Protein AF-A0A3A0E1C5-F1 (afdb_monomer_lite)

pLDDT: mean 84.01, std 11.83, range [51.91, 97.81]

Radius of gyration: 28.7 Å; chains: 1; bounding box: 62×47×83 Å

Secondary structure (DSSP, 8-state):
---S--S----PPP------SS---HHHHHS-PPPSS-S-SSSSSS-SHHHHHHHHTT-SSSTT-HHHHHHHHHHHTTS-----PPPTHHHHHHHHHHHHHHHHHHT--

Structure (mmCIF, N/CA/C/O backbone):
data_AF-A0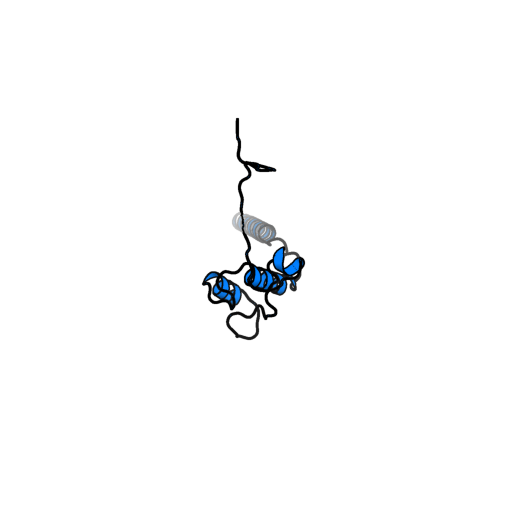A3A0E1C5-F1
#
_entry.id   AF-A0A3A0E1C5-F1
#
loop_
_atom_site.group_PDB
_atom_site.id
_atom_site.type_symbol
_atom_site.label_atom_id
_atom_site.label_alt_id
_atom_site.label_comp_id
_atom_site.label_asym_id
_atom_site.label_entity_id
_atom_site.label_seq_id
_atom_site.pdbx_PDB_ins_code
_atom_site.Cartn_x
_atom_site.Cartn_y
_atom_site.Cartn_z
_atom_site.occupancy
_atom_site.B_iso_or_equiv
_atom_site.auth_seq_id
_atom_site.auth_comp_id
_atom_site.auth_asym_id
_atom_site.auth_atom_id
_atom_site.pdbx_PDB_model_num
ATOM 1 N N . MET A 1 1 ? 39.296 30.835 -12.660 1.00 51.91 1 MET A N 1
ATOM 2 C CA . MET A 1 1 ? 38.440 31.318 -13.764 1.00 51.91 1 MET A CA 1
ATOM 3 C C . MET A 1 1 ? 38.209 30.128 -14.685 1.00 51.91 1 MET A C 1
ATOM 5 O O . MET A 1 1 ? 39.183 29.597 -15.200 1.00 51.91 1 MET A O 1
ATOM 9 N N . PHE A 1 2 ? 36.983 29.606 -14.743 1.00 55.09 2 PHE A N 1
ATOM 10 C CA . PHE A 1 2 ? 36.647 28.334 -15.401 1.00 55.09 2 PHE A CA 1
ATOM 11 C C . PHE A 1 2 ? 36.486 28.545 -16.917 1.00 55.09 2 PHE A C 1
ATOM 13 O O . PHE A 1 2 ? 35.715 29.405 -17.326 1.00 55.09 2 PHE A O 1
ATOM 20 N N . GLY A 1 3 ? 37.240 27.808 -17.740 1.00 59.38 3 GLY A N 1
ATOM 21 C CA . GLY A 1 3 ? 37.384 28.046 -19.186 1.00 59.38 3 GLY A CA 1
ATOM 22 C C . GLY A 1 3 ? 36.876 26.915 -20.085 1.00 59.38 3 GLY A C 1
ATOM 23 O O . GLY A 1 3 ? 37.560 26.575 -21.041 1.00 59.38 3 GLY A O 1
ATOM 24 N N . LEU A 1 4 ? 35.725 26.303 -19.776 1.00 65.06 4 LEU A N 1
ATOM 25 C CA . LEU A 1 4 ? 35.224 25.116 -20.496 1.00 65.06 4 LEU A CA 1
ATOM 26 C C . LEU A 1 4 ? 33.790 25.238 -21.054 1.00 65.06 4 LEU A C 1
ATOM 28 O O . LEU A 1 4 ? 33.123 24.223 -21.202 1.00 65.06 4 LEU A O 1
ATOM 32 N N . ASN A 1 5 ? 33.302 26.442 -21.384 1.00 70.12 5 ASN A N 1
ATOM 33 C CA . ASN A 1 5 ? 31.991 26.645 -22.041 1.00 70.12 5 ASN A CA 1
ATOM 34 C C . ASN A 1 5 ? 30.817 25.869 -21.405 1.00 70.12 5 ASN A C 1
ATOM 36 O O . ASN A 1 5 ? 29.952 25.351 -22.106 1.00 70.12 5 ASN A O 1
ATOM 40 N N . VAL A 1 6 ? 30.777 25.777 -20.077 1.00 70.06 6 VAL A N 1
ATOM 41 C CA . VAL A 1 6 ? 29.646 25.164 -19.376 1.00 70.06 6 VAL A CA 1
ATOM 42 C C . VAL A 1 6 ? 28.642 26.264 -19.045 1.00 70.06 6 VAL A C 1
ATOM 44 O O . VAL A 1 6 ? 29.006 27.254 -18.411 1.00 70.06 6 VAL A O 1
ATOM 47 N N . THR A 1 7 ? 27.407 26.116 -19.525 1.00 71.00 7 THR A N 1
ATOM 48 C CA . THR A 1 7 ? 26.375 27.167 -19.484 1.00 71.00 7 THR A CA 1
ATOM 49 C C . THR A 1 7 ? 25.670 27.278 -18.128 1.00 71.00 7 THR A C 1
ATOM 51 O O . THR A 1 7 ? 25.110 28.330 -17.842 1.00 71.00 7 THR A O 1
ATOM 54 N N . ASP A 1 8 ? 25.742 26.254 -17.271 1.00 74.75 8 ASP A N 1
ATOM 55 C CA . ASP A 1 8 ? 25.209 26.294 -15.904 1.00 74.75 8 ASP A CA 1
ATOM 56 C C . ASP A 1 8 ? 25.869 25.215 -15.021 1.00 74.75 8 ASP A C 1
ATOM 58 O O . ASP A 1 8 ? 26.135 24.107 -15.488 1.00 74.75 8 ASP A O 1
ATOM 62 N N . TRP A 1 9 ? 26.146 25.540 -13.757 1.00 74.12 9 TRP A N 1
ATOM 63 C CA . TRP A 1 9 ? 26.613 24.604 -12.730 1.00 74.12 9 TRP A CA 1
ATOM 64 C C . TRP A 1 9 ? 25.699 24.731 -11.515 1.00 74.12 9 TRP A C 1
ATOM 66 O O . TRP A 1 9 ? 25.693 25.770 -10.855 1.00 74.12 9 TRP A O 1
ATOM 76 N N . SER A 1 10 ? 25.000 23.649 -11.167 1.00 80.19 10 SER A N 1
ATOM 77 C CA . SER A 1 10 ? 24.277 23.561 -9.897 1.00 80.19 10 SER A CA 1
ATOM 78 C C . SER A 1 10 ? 25.075 22.741 -8.883 1.00 80.19 10 SER A C 1
ATOM 80 O O . SER A 1 10 ? 25.652 21.705 -9.213 1.00 80.19 10 SER A O 1
ATOM 82 N N . ASN A 1 11 ? 25.094 23.199 -7.635 1.00 82.00 11 ASN A N 1
ATOM 83 C CA . ASN A 1 11 ? 25.615 22.479 -6.474 1.00 82.00 11 ASN A CA 1
ATOM 84 C C . ASN A 1 11 ? 24.482 21.801 -5.680 1.00 82.00 11 ASN A C 1
ATOM 86 O O . ASN A 1 11 ? 24.508 21.778 -4.450 1.00 82.00 11 ASN A O 1
ATOM 90 N N . ALA A 1 12 ? 23.474 21.284 -6.384 1.00 83.38 12 ALA A N 1
ATOM 91 C CA . ALA A 1 12 ? 22.341 20.591 -5.786 1.00 83.38 12 ALA A CA 1
ATOM 92 C C . ALA A 1 12 ? 22.653 19.112 -5.508 1.00 83.38 12 ALA A C 1
ATOM 94 O O . ALA A 1 12 ? 23.455 18.486 -6.203 1.00 83.38 12 ALA A O 1
ATOM 95 N N . PHE A 1 13 ? 21.978 18.545 -4.507 1.00 83.88 13 PHE A N 1
ATOM 96 C CA . PHE A 1 13 ? 21.939 17.100 -4.309 1.00 83.88 13 PHE A CA 1
ATOM 97 C C . PHE A 1 13 ? 20.858 16.510 -5.213 1.00 83.88 13 PHE A C 1
ATOM 99 O O . PHE A 1 13 ? 19.712 16.957 -5.186 1.00 83.88 13 PHE A O 1
ATOM 106 N N . ILE A 1 14 ? 21.244 15.535 -6.031 1.00 83.94 14 ILE A N 1
ATOM 107 C CA . ILE A 1 14 ? 20.314 14.752 -6.841 1.00 83.94 14 ILE A CA 1
ATOM 108 C C . ILE A 1 14 ? 19.873 13.568 -5.991 1.00 83.94 14 ILE A C 1
ATOM 110 O O . ILE A 1 14 ? 20.720 12.816 -5.513 1.00 83.94 14 ILE A O 1
ATOM 114 N N . ASP A 1 15 ? 18.563 13.434 -5.812 1.00 83.69 15 ASP A N 1
ATOM 115 C CA . ASP A 1 15 ? 17.967 12.281 -5.140 1.00 83.69 15 ASP A CA 1
ATOM 116 C C . ASP A 1 15 ? 17.848 11.100 -6.118 1.00 83.69 15 ASP A C 1
ATOM 118 O O . ASP A 1 15 ? 18.454 10.050 -5.919 1.00 83.69 15 ASP A O 1
ATOM 122 N N . GLU A 1 16 ? 17.171 11.313 -7.257 1.00 84.25 16 GLU A N 1
ATOM 123 C CA . GLU A 1 16 ? 16.852 10.254 -8.218 1.00 84.25 16 GLU A CA 1
ATOM 124 C C . GLU A 1 16 ? 17.194 10.632 -9.672 1.00 84.25 16 GLU A C 1
ATOM 126 O O . GLU A 1 16 ? 16.939 11.748 -10.129 1.00 84.25 16 GLU A O 1
ATOM 131 N N . VAL A 1 17 ? 17.739 9.665 -10.423 1.00 83.31 17 VAL A N 1
ATOM 132 C CA . VAL A 1 17 ? 17.929 9.739 -11.880 1.00 83.31 17 VAL A CA 1
ATOM 133 C C . VAL A 1 17 ? 17.198 8.566 -12.527 1.00 83.31 17 VAL A C 1
ATOM 135 O O . VAL A 1 17 ? 17.601 7.416 -12.357 1.00 83.31 17 VAL A O 1
ATOM 138 N N . ARG A 1 18 ? 16.149 8.853 -13.305 1.00 76.81 18 ARG A N 1
ATOM 139 C CA . ARG A 1 18 ? 15.406 7.848 -14.082 1.00 76.81 18 ARG A CA 1
ATOM 140 C C . ARG A 1 18 ? 15.814 7.890 -15.550 1.00 76.81 18 ARG A C 1
ATOM 142 O O . ARG A 1 18 ? 15.739 8.940 -16.184 1.00 76.81 18 ARG A O 1
ATOM 149 N N . ILE A 1 19 ? 16.227 6.744 -16.091 1.00 86.38 19 ILE A N 1
ATOM 150 C CA . ILE A 1 19 ? 16.574 6.567 -17.508 1.00 86.38 19 ILE A CA 1
ATOM 151 C C . ILE A 1 19 ? 15.742 5.400 -18.047 1.00 86.38 19 ILE A C 1
ATOM 153 O O . ILE A 1 19 ? 15.742 4.331 -17.444 1.00 86.38 19 ILE A O 1
ATOM 157 N N . SER A 1 20 ? 15.040 5.613 -19.165 1.00 83.38 20 SER A N 1
ATOM 158 C CA . SER A 1 20 ? 14.204 4.604 -19.830 1.00 83.38 20 SER A CA 1
ATOM 159 C C . SER A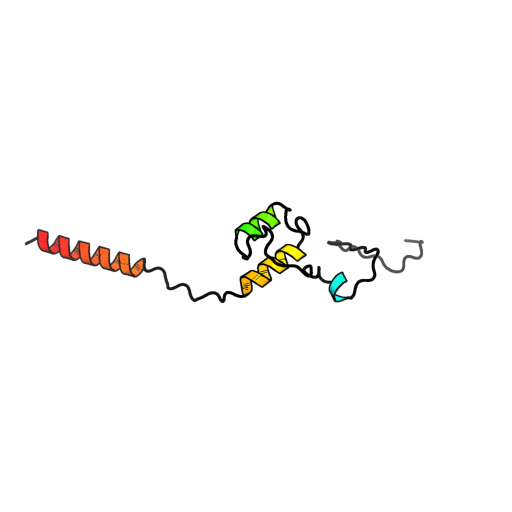 1 20 ? 14.676 4.381 -21.265 1.00 83.38 20 SER A C 1
ATOM 161 O O . SER A 1 20 ? 15.062 5.329 -21.951 1.00 83.38 20 SER A O 1
ATOM 163 N N . ASP A 1 21 ? 14.620 3.135 -21.723 1.00 90.56 21 ASP A N 1
ATOM 164 C CA . ASP A 1 21 ? 14.822 2.731 -23.118 1.00 90.56 21 ASP A CA 1
ATOM 165 C C . ASP A 1 21 ? 13.510 2.700 -23.926 1.0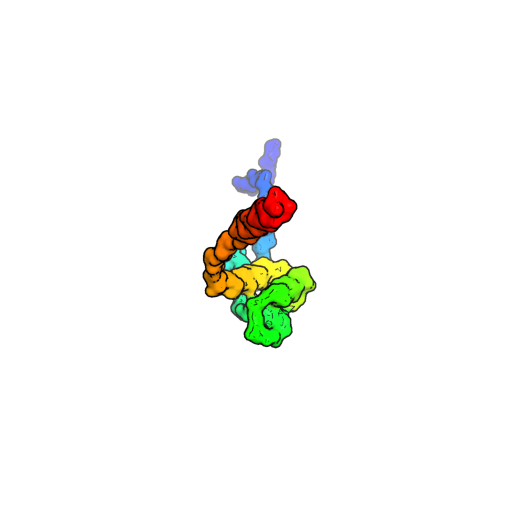0 90.56 21 ASP A C 1
ATOM 167 O O . ASP A 1 21 ? 13.515 2.445 -25.131 1.00 90.56 21 ASP A O 1
ATOM 171 N N . THR A 1 22 ? 12.386 3.015 -23.281 1.00 85.88 22 THR A N 1
ATOM 172 C CA . THR A 1 22 ? 11.055 3.102 -23.888 1.00 85.88 22 THR A CA 1
ATOM 173 C C . THR A 1 22 ? 10.471 4.508 -23.755 1.00 85.88 22 THR A C 1
ATOM 175 O O . THR A 1 22 ? 10.797 5.259 -22.830 1.00 85.88 22 THR A O 1
ATOM 178 N N . VAL A 1 23 ? 9.601 4.886 -24.699 1.00 88.31 23 VAL A N 1
ATOM 179 C CA . VAL A 1 23 ? 8.885 6.170 -24.660 1.00 88.31 23 VAL A CA 1
ATOM 180 C C . VAL A 1 23 ? 7.837 6.122 -23.546 1.00 88.31 23 VAL A C 1
ATOM 182 O O . VAL A 1 23 ? 6.885 5.351 -23.635 1.00 88.31 23 VAL A O 1
ATOM 185 N N . LEU A 1 24 ? 8.009 6.964 -22.527 1.00 84.81 24 LEU A N 1
ATOM 186 C CA . LEU A 1 24 ? 7.083 7.119 -21.403 1.00 84.81 24 LEU A CA 1
ATOM 187 C C . LEU A 1 24 ? 6.268 8.409 -21.557 1.00 84.81 24 LEU A C 1
ATOM 189 O O . LEU A 1 24 ? 6.783 9.429 -22.023 1.00 84.81 24 LEU A O 1
ATOM 193 N N . THR A 1 25 ? 4.998 8.384 -21.154 1.00 84.81 25 THR A N 1
ATOM 194 C CA . THR A 1 25 ? 4.207 9.611 -20.977 1.00 84.81 25 THR A CA 1
ATOM 195 C C . THR A 1 25 ? 4.734 10.415 -19.778 1.00 84.81 25 THR A C 1
ATOM 197 O O . THR A 1 25 ? 5.430 9.857 -18.923 1.00 84.81 25 THR A O 1
ATOM 200 N N . PRO A 1 26 ? 4.411 11.720 -19.665 1.00 83.75 26 PRO A N 1
ATOM 201 C CA . PRO A 1 26 ? 4.818 12.520 -18.510 1.00 83.75 26 PRO A CA 1
ATOM 202 C C . PRO A 1 26 ? 4.427 11.884 -17.172 1.00 83.75 26 PRO A C 1
ATOM 204 O O . PRO A 1 26 ? 5.247 11.845 -16.261 1.00 83.75 26 PRO A O 1
ATOM 207 N N . ASP A 1 27 ? 3.222 11.319 -17.081 1.00 78.06 27 ASP A N 1
ATOM 208 C CA . ASP A 1 27 ? 2.727 10.680 -15.859 1.00 78.06 27 ASP A CA 1
ATOM 209 C C . ASP A 1 27 ? 3.513 9.411 -15.504 1.00 78.06 27 ASP A C 1
ATOM 211 O O . ASP A 1 27 ? 3.771 9.171 -14.331 1.00 78.06 27 ASP A O 1
ATOM 215 N N . GLN A 1 28 ? 3.955 8.643 -16.506 1.00 74.44 28 GLN A N 1
ATOM 216 C CA . GLN A 1 28 ? 4.770 7.436 -16.319 1.00 74.44 28 GLN A CA 1
ATOM 217 C C . GLN A 1 28 ? 6.223 7.739 -15.933 1.00 74.44 28 GLN A C 1
ATOM 219 O O . GLN A 1 28 ? 6.876 6.931 -15.276 1.00 74.44 28 GLN A O 1
ATOM 224 N N . PHE A 1 29 ? 6.759 8.880 -16.373 1.00 79.00 29 PHE A N 1
ATOM 225 C CA . PHE A 1 29 ? 8.115 9.302 -16.024 1.00 79.00 29 PHE A CA 1
ATOM 226 C C . PHE A 1 29 ? 8.156 9.956 -14.635 1.00 79.00 29 PHE A C 1
ATOM 228 O O . PHE A 1 29 ? 9.054 9.674 -13.838 1.00 79.00 29 PHE A O 1
ATOM 235 N N . LEU A 1 30 ? 7.169 10.811 -14.345 1.00 75.00 30 LEU A N 1
ATOM 236 C CA . LEU A 1 30 ? 7.098 11.605 -13.120 1.00 75.00 30 LEU A CA 1
ATOM 237 C C . LEU A 1 30 ? 6.608 10.788 -11.918 1.00 75.00 30 LEU A C 1
ATOM 239 O O . LEU A 1 30 ? 7.100 10.977 -10.808 1.00 75.00 30 LEU A O 1
ATOM 243 N N . PHE A 1 31 ? 5.692 9.845 -12.140 1.00 67.50 31 PHE A N 1
ATOM 244 C CA . PHE A 1 31 ? 5.172 8.949 -11.115 1.00 67.50 31 PHE A CA 1
ATOM 245 C C . PHE A 1 31 ? 5.387 7.508 -11.559 1.00 67.50 31 PHE A C 1
AT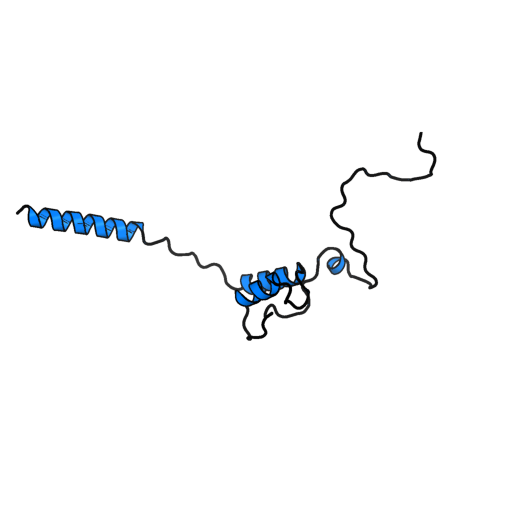OM 247 O O . PHE A 1 31 ? 5.170 7.166 -12.720 1.00 67.50 31 PHE A O 1
ATOM 254 N N . VAL A 1 32 ? 5.811 6.637 -10.638 1.00 64.38 32 VAL A N 1
ATOM 255 C CA . VAL A 1 32 ? 5.750 5.205 -10.935 1.00 64.38 32 VAL A CA 1
ATOM 256 C C . VAL A 1 32 ? 4.264 4.877 -11.062 1.00 64.38 32 VAL A C 1
ATOM 258 O O . VAL A 1 32 ? 3.504 4.974 -10.101 1.00 64.38 32 VAL A O 1
ATOM 261 N N . THR A 1 33 ? 3.805 4.636 -12.287 1.00 58.50 33 THR A N 1
ATOM 262 C CA . THR A 1 33 ? 2.427 4.202 -12.498 1.00 58.50 33 THR A CA 1
ATOM 263 C C . THR A 1 33 ? 2.327 2.835 -11.839 1.00 58.50 33 THR A C 1
ATOM 265 O O . THR A 1 33 ? 3.108 1.945 -12.183 1.00 58.50 33 THR A O 1
ATOM 268 N N . ALA A 1 34 ? 1.431 2.692 -10.858 1.00 56.25 34 ALA A N 1
ATOM 269 C CA . ALA A 1 34 ? 1.114 1.388 -10.294 1.00 56.25 34 ALA A CA 1
ATOM 270 C C . ALA A 1 34 ? 0.840 0.439 -11.477 1.00 56.25 34 ALA A C 1
ATOM 272 O O . ALA A 1 34 ? 0.137 0.847 -12.412 1.00 56.25 34 ALA A O 1
ATOM 273 N N . PRO A 1 35 ? 1.461 -0.750 -11.529 1.00 55.59 35 PRO A N 1
ATOM 274 C CA . PRO A 1 35 ? 1.310 -1.621 -12.686 1.00 55.59 35 PRO A CA 1
ATOM 275 C C . PRO A 1 35 ? -0.177 -1.885 -12.919 1.00 55.59 35 PRO A C 1
ATOM 277 O O . PRO A 1 35 ? -0.949 -1.948 -11.972 1.00 55.59 35 PRO A O 1
ATOM 280 N N . GLY A 1 36 ? -0.611 -2.036 -14.170 1.00 57.12 36 GLY A N 1
ATOM 281 C CA . GLY A 1 36 ? -1.943 -2.579 -14.432 1.00 57.12 36 GLY A CA 1
ATOM 282 C C . GLY A 1 36 ? -1.983 -4.017 -13.913 1.00 57.12 36 GLY A C 1
ATOM 283 O O . GLY A 1 36 ? -1.563 -4.927 -14.620 1.00 57.12 36 GLY A O 1
ATOM 284 N N . GLY A 1 37 ? -2.403 -4.198 -12.669 1.00 70.12 37 GLY A N 1
ATOM 285 C CA . GLY A 1 37 ? -2.352 -5.446 -11.924 1.00 70.12 37 GLY A CA 1
ATOM 286 C C . GLY A 1 37 ? -3.290 -5.383 -10.726 1.00 70.12 37 GLY A C 1
ATOM 287 O O . GLY A 1 37 ? -3.808 -4.321 -10.386 1.00 70.12 37 GLY A O 1
ATOM 288 N N . ASP A 1 38 ? -3.547 -6.546 -10.155 1.00 83.25 38 ASP A N 1
ATOM 289 C CA . ASP A 1 38 ? -4.283 -6.734 -8.910 1.00 83.25 38 ASP A CA 1
ATOM 290 C C . ASP A 1 38 ? -3.340 -6.495 -7.707 1.00 83.25 38 ASP A C 1
ATOM 292 O O . ASP A 1 38 ? -2.125 -6.654 -7.852 1.00 83.25 38 ASP A O 1
ATOM 296 N N . ALA A 1 39 ? -3.872 -6.075 -6.555 1.00 92.19 39 ALA A N 1
ATOM 297 C CA . ALA A 1 39 ? -3.136 -6.006 -5.287 1.00 92.19 39 ALA A CA 1
ATOM 298 C C . ALA A 1 39 ? -3.045 -7.369 -4.575 1.00 92.19 39 ALA A C 1
ATOM 300 O O . ALA A 1 39 ? -2.328 -7.457 -3.582 1.00 92.19 39 ALA A O 1
ATOM 301 N N . ASP A 1 40 ? -3.746 -8.385 -5.085 1.00 94.06 40 ASP A N 1
ATOM 302 C CA . ASP A 1 40 ? -3.642 -9.799 -4.713 1.00 94.06 40 ASP A CA 1
ATOM 303 C C . ASP A 1 40 ? -2.282 -10.350 -5.182 1.00 94.06 40 ASP A C 1
ATOM 305 O O . ASP A 1 40 ? -2.070 -10.717 -6.345 1.00 94.06 40 ASP A O 1
ATOM 309 N N . PHE A 1 41 ? -1.298 -10.311 -4.289 1.00 95.12 41 PHE A N 1
ATOM 310 C CA . PHE A 1 41 ? 0.076 -10.718 -4.549 1.00 95.12 41 PHE A CA 1
ATOM 311 C C . PHE A 1 41 ? 0.334 -12.185 -4.197 1.00 95.12 41 PHE A C 1
ATOM 313 O O . PHE A 1 41 ? 1.292 -12.760 -4.728 1.00 95.12 41 PHE A O 1
ATOM 320 N N . ASP A 1 42 ? -0.468 -12.811 -3.335 1.00 95.38 42 ASP A N 1
ATOM 321 C CA . ASP A 1 42 ? -0.370 -14.251 -3.062 1.00 95.38 42 ASP A CA 1
ATOM 322 C C . ASP A 1 42 ? -1.298 -15.133 -3.918 1.00 95.38 42 ASP A C 1
ATOM 324 O O . ASP A 1 42 ? -1.060 -16.343 -4.015 1.00 95.38 42 ASP A O 1
ATOM 328 N N . ASN A 1 43 ? -2.194 -14.523 -4.691 1.00 94.19 43 ASN A N 1
ATOM 329 C CA . ASN A 1 43 ? -3.181 -15.136 -5.581 1.00 94.19 43 ASN A CA 1
ATOM 330 C C . ASN A 1 43 ? -4.258 -15.942 -4.840 1.00 94.19 43 ASN A C 1
ATOM 332 O O . ASN A 1 43 ? -4.668 -17.008 -5.331 1.00 94.19 43 ASN A O 1
ATOM 336 N N . ASP A 1 44 ? -4.698 -15.486 -3.669 1.00 95.31 44 ASP A N 1
ATOM 337 C CA . ASP A 1 44 ? -5.760 -16.126 -2.891 1.00 95.31 44 ASP A CA 1
ATOM 338 C C . ASP A 1 44 ? -7.164 -15.521 -3.090 1.00 95.31 44 ASP A C 1
ATOM 340 O O . ASP A 1 44 ? -8.145 -16.059 -2.563 1.00 95.31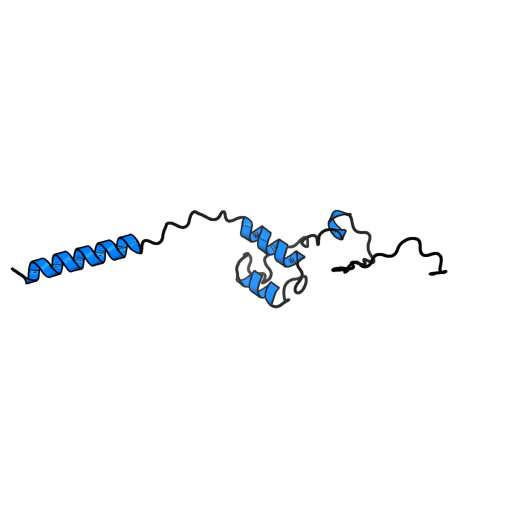 44 ASP A O 1
ATOM 344 N N . GLN A 1 45 ? -7.286 -14.558 -4.012 1.00 93.12 45 GLN A N 1
ATOM 345 C CA . GLN A 1 45 ? -8.514 -13.870 -4.426 1.00 93.12 45 GLN A CA 1
ATOM 346 C C . GLN A 1 45 ? -9.045 -12.834 -3.435 1.00 93.12 45 GLN A C 1
ATOM 348 O O . GLN A 1 45 ? -10.191 -12.385 -3.592 1.00 93.12 45 GLN A O 1
ATOM 353 N N . ASP A 1 46 ? -8.258 -12.429 -2.446 1.00 92.56 46 ASP A N 1
ATOM 354 C CA . ASP A 1 46 ? -8.527 -11.222 -1.686 1.00 92.56 46 ASP A CA 1
ATOM 355 C C . ASP A 1 46 ? -7.328 -10.264 -1.665 1.00 92.56 46 ASP A C 1
ATOM 357 O O . ASP A 1 46 ? -6.359 -10.432 -2.397 1.00 92.56 46 ASP A O 1
ATOM 361 N N . VAL A 1 47 ? -7.512 -9.127 -0.994 1.00 93.38 47 VAL A N 1
ATOM 362 C CA . VAL A 1 47 ? -6.447 -8.143 -0.811 1.00 93.38 47 VAL A CA 1
ATOM 363 C C . VAL A 1 47 ? -6.399 -7.815 0.665 1.00 93.38 47 VAL A C 1
ATOM 365 O O . VAL A 1 47 ? -7.298 -7.141 1.190 1.00 93.38 47 VAL A O 1
ATOM 368 N N . ASP A 1 48 ? -5.363 -8.283 1.343 1.00 93.88 48 ASP A N 1
ATOM 369 C CA . ASP A 1 48 ? -5.261 -8.203 2.786 1.00 93.88 48 ASP A CA 1
ATOM 370 C C . ASP A 1 48 ? -3.823 -7.935 3.285 1.00 93.88 48 ASP A C 1
ATOM 372 O O . ASP A 1 48 ? -2.980 -7.314 2.626 1.00 93.88 48 ASP A O 1
ATOM 376 N N . GLY A 1 49 ? -3.558 -8.273 4.551 1.00 95.75 49 GLY A N 1
ATOM 377 C CA . GLY A 1 49 ? -2.239 -8.088 5.153 1.00 95.75 49 GLY A CA 1
ATOM 378 C C . GLY A 1 49 ? -1.186 -9.090 4.665 1.00 95.75 49 GLY A C 1
ATOM 379 O O . GLY A 1 49 ? 0.009 -8.814 4.791 1.00 95.75 49 GLY A O 1
ATOM 380 N N . ASN A 1 50 ? -1.589 -10.243 4.141 1.00 97.38 50 ASN A N 1
ATOM 381 C CA . ASN A 1 50 ? -0.703 -11.250 3.584 1.00 97.38 50 ASN A CA 1
ATOM 382 C C . ASN A 1 50 ? -0.074 -10.758 2.276 1.00 97.38 50 ASN A C 1
ATOM 384 O O . ASN A 1 50 ? 1.149 -10.860 2.132 1.00 97.38 50 ASN A O 1
ATOM 388 N N . ASP A 1 51 ? -0.836 -10.078 1.418 1.00 96.62 51 ASP A N 1
ATOM 389 C CA . ASP A 1 51 ? -0.309 -9.413 0.219 1.00 96.62 51 ASP A CA 1
ATOM 390 C C . ASP A 1 51 ? 0.751 -8.377 0.563 1.00 96.62 51 ASP A C 1
ATOM 392 O O . ASP A 1 51 ? 1.847 -8.357 -0.005 1.00 96.62 51 ASP A O 1
ATOM 396 N N . PHE A 1 52 ? 0.487 -7.555 1.580 1.00 96.31 52 PHE A N 1
ATOM 397 C CA . PHE A 1 52 ? 1.470 -6.592 2.062 1.00 96.31 52 PHE A CA 1
ATOM 398 C C . PHE A 1 52 ? 2.779 -7.274 2.474 1.00 96.31 52 PHE A C 1
ATOM 400 O O . PHE A 1 52 ? 3.870 -6.790 2.166 1.00 96.31 52 PHE A O 1
ATOM 407 N N . LEU A 1 53 ? 2.696 -8.428 3.141 1.00 97.50 53 LEU A N 1
ATOM 408 C CA . LEU A 1 53 ? 3.875 -9.200 3.520 1.00 97.50 53 LEU A CA 1
ATOM 409 C C . LEU A 1 53 ? 4.591 -9.809 2.306 1.00 97.50 53 LEU A C 1
ATOM 411 O O . LEU A 1 53 ? 5.821 -9.905 2.317 1.00 97.50 53 LEU A O 1
ATOM 415 N N . VAL A 1 54 ? 3.864 -10.219 1.266 1.00 97.44 54 VAL A N 1
ATOM 416 C CA . VAL A 1 54 ? 4.444 -10.667 -0.010 1.00 97.44 54 VAL A CA 1
ATOM 417 C C . VAL A 1 54 ? 5.231 -9.529 -0.662 1.00 97.44 54 VAL A C 1
ATOM 419 O O . VAL A 1 54 ? 6.399 -9.727 -1.019 1.00 97.44 54 VAL A O 1
ATOM 422 N N . TRP A 1 55 ? 4.670 -8.319 -0.719 1.00 95.75 55 TRP A N 1
ATOM 423 C CA . TRP A 1 55 ? 5.387 -7.126 -1.178 1.00 95.75 55 TRP A CA 1
ATOM 424 C C . TRP A 1 55 ? 6.623 -6.830 -0.322 1.00 95.75 55 TRP A C 1
ATOM 426 O O . TRP A 1 55 ? 7.714 -6.680 -0.871 1.00 95.75 55 TRP A O 1
ATOM 436 N N . GLN A 1 56 ? 6.508 -6.835 1.010 1.00 97.38 56 GLN A N 1
ATOM 437 C CA . GLN A 1 56 ? 7.640 -6.579 1.913 1.00 97.38 56 GLN A CA 1
ATOM 438 C C . GLN A 1 56 ? 8.797 -7.570 1.733 1.00 97.38 56 GLN A C 1
ATOM 440 O O . GLN A 1 56 ? 9.954 -7.230 1.984 1.00 97.38 56 GLN A O 1
ATOM 445 N N . ARG A 1 57 ? 8.503 -8.801 1.303 1.00 97.81 57 ARG A N 1
ATOM 446 C CA . ARG A 1 57 ? 9.510 -9.828 0.995 1.00 97.81 57 ARG A CA 1
ATOM 447 C C . ARG A 1 57 ? 10.072 -9.722 -0.425 1.00 97.81 57 ARG A C 1
ATOM 449 O O . ARG A 1 57 ? 10.897 -10.550 -0.805 1.00 97.81 57 ARG A O 1
ATOM 456 N N . GLY A 1 58 ? 9.638 -8.734 -1.206 1.00 95.50 58 GLY A N 1
ATOM 457 C CA . GLY A 1 58 ? 10.022 -8.560 -2.604 1.00 95.50 58 GLY A CA 1
ATOM 458 C C . GLY A 1 58 ? 9.459 -9.641 -3.523 1.00 95.50 58 GLY A C 1
ATOM 459 O O . GLY A 1 58 ? 10.053 -9.909 -4.566 1.00 95.50 58 GLY A O 1
ATOM 460 N N . GLN A 1 59 ? 8.361 -10.285 -3.121 1.00 95.88 59 GLN A N 1
ATOM 461 C CA . GLN A 1 59 ? 7.703 -11.360 -3.864 1.00 95.88 59 GLN A CA 1
ATOM 462 C C . GLN A 1 59 ? 6.490 -10.872 -4.669 1.00 95.88 59 GLN A C 1
ATOM 464 O O . GLN A 1 59 ? 5.876 -11.675 -5.365 1.00 95.88 59 GLN A O 1
ATOM 469 N N . SER A 1 60 ? 6.162 -9.579 -4.597 1.00 92.94 60 SER A N 1
ATOM 470 C CA . SER A 1 60 ? 5.189 -8.957 -5.495 1.00 92.94 60 SER A CA 1
ATOM 471 C C . SER A 1 60 ? 5.705 -8.954 -6.947 1.00 92.94 60 SER A C 1
ATOM 473 O O . SER A 1 60 ? 6.914 -9.118 -7.170 1.00 92.94 60 SER A O 1
ATOM 475 N N . PRO A 1 61 ? 4.827 -8.765 -7.953 1.00 90.19 61 PRO A N 1
ATOM 476 C CA . PRO A 1 61 ? 5.205 -8.805 -9.368 1.00 90.19 61 PRO A CA 1
ATOM 477 C C . PRO A 1 61 ? 6.399 -7.908 -9.727 1.00 90.19 61 PRO A C 1
ATOM 479 O O . PRO A 1 61 ? 7.248 -8.299 -10.530 1.00 90.19 61 PRO A O 1
ATOM 482 N N . ASN A 1 62 ? 6.502 -6.734 -9.098 1.00 87.06 62 ASN A N 1
ATOM 483 C CA . ASN A 1 62 ? 7.634 -5.823 -9.200 1.00 87.06 62 ASN A CA 1
ATOM 484 C C . 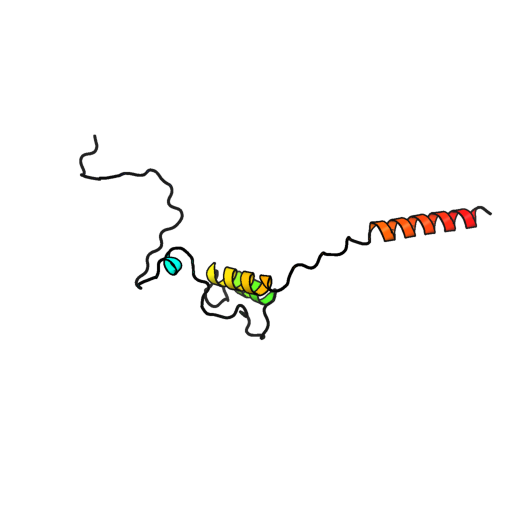ASN A 1 62 ? 8.312 -5.705 -7.831 1.00 87.06 62 ASN A C 1
ATOM 486 O O . ASN A 1 62 ? 7.970 -4.853 -7.007 1.00 87.06 62 ASN A O 1
ATOM 490 N N . SER A 1 63 ? 9.302 -6.573 -7.616 1.00 89.75 63 SER A N 1
ATOM 491 C CA . SER A 1 63 ? 10.017 -6.740 -6.346 1.00 89.75 63 SER A CA 1
ATOM 492 C C . SER A 1 63 ? 10.378 -5.411 -5.666 1.00 89.75 63 SER A C 1
ATOM 494 O O . SER A 1 63 ? 11.131 -4.606 -6.219 1.00 89.75 63 SER A O 1
ATOM 496 N N . LEU A 1 64 ? 9.839 -5.198 -4.457 1.00 89.69 64 LEU A N 1
ATOM 497 C CA . LEU A 1 64 ? 10.059 -4.016 -3.605 1.00 89.69 64 LEU A CA 1
ATOM 498 C C . LEU A 1 64 ? 9.786 -2.671 -4.299 1.00 89.69 64 LEU A C 1
ATOM 500 O O . LEU A 1 64 ? 10.352 -1.642 -3.925 1.00 89.69 64 LEU A O 1
ATOM 504 N N . SER A 1 65 ? 8.924 -2.654 -5.315 1.00 89.44 65 SER A N 1
ATOM 505 C CA . SER A 1 65 ? 8.602 -1.423 -6.026 1.00 89.44 65 SER A CA 1
ATOM 506 C C . SER A 1 65 ? 7.616 -0.558 -5.239 1.00 89.44 65 SER A C 1
ATOM 508 O O . SER A 1 65 ? 6.719 -1.052 -4.551 1.00 89.44 65 SER A O 1
ATOM 510 N N . ALA A 1 66 ? 7.752 0.760 -5.387 1.00 88.31 66 ALA A N 1
ATOM 511 C CA . ALA A 1 66 ? 6.765 1.710 -4.881 1.00 88.31 66 ALA A CA 1
ATOM 512 C C . ALA A 1 66 ? 5.430 1.630 -5.648 1.00 88.31 66 ALA A C 1
ATOM 514 O O . ALA A 1 66 ? 4.394 1.995 -5.103 1.00 88.31 66 ALA A O 1
ATOM 515 N N . GLY A 1 67 ? 5.446 1.137 -6.893 1.00 87.88 67 GLY A N 1
ATOM 516 C CA . GLY A 1 67 ? 4.240 0.947 -7.700 1.00 87.88 67 GLY A CA 1
ATOM 517 C C . GLY A 1 67 ? 3.322 -0.126 -7.121 1.00 87.88 67 GLY A C 1
ATOM 518 O O . GLY A 1 67 ? 2.133 0.126 -6.968 1.00 87.88 67 GLY A O 1
ATOM 519 N N . ASP A 1 68 ? 3.879 -1.278 -6.740 1.00 91.06 68 ASP A N 1
ATOM 520 C CA . ASP A 1 68 ? 3.120 -2.359 -6.099 1.00 91.06 68 ASP A CA 1
ATOM 521 C C . ASP A 1 68 ? 2.596 -1.933 -4.717 1.00 91.06 68 ASP A C 1
ATOM 523 O O . ASP A 1 68 ? 1.449 -2.215 -4.380 1.00 91.06 68 ASP A O 1
ATOM 527 N N . LEU A 1 69 ? 3.391 -1.183 -3.938 1.00 92.44 69 LEU A N 1
ATOM 528 C CA . LEU A 1 69 ? 2.928 -0.633 -2.659 1.00 92.44 69 LEU A CA 1
ATOM 529 C C . LEU A 1 69 ? 1.725 0.299 -2.845 1.00 92.44 69 LEU A C 1
ATOM 531 O O . LEU A 1 69 ? 0.723 0.156 -2.150 1.00 92.44 69 LEU A O 1
ATOM 535 N N . ALA A 1 70 ? 1.811 1.234 -3.795 1.00 90.69 70 ALA A N 1
ATOM 536 C CA . ALA A 1 70 ? 0.727 2.170 -4.080 1.00 90.69 70 ALA A CA 1
ATOM 537 C C . ALA A 1 70 ? -0.553 1.448 -4.538 1.00 90.69 70 ALA A C 1
ATOM 539 O O . ALA A 1 70 ? -1.666 1.894 -4.248 1.00 90.69 70 ALA A O 1
ATOM 540 N N . LEU A 1 71 ? -0.397 0.324 -5.239 1.00 90.25 71 LEU A N 1
ATOM 541 C CA . LEU A 1 71 ? -1.498 -0.521 -5.686 1.00 90.25 71 LEU A CA 1
ATOM 542 C C . LEU A 1 71 ? -2.218 -1.164 -4.489 1.00 90.25 71 LEU A C 1
ATOM 544 O O . LEU A 1 71 ? -3.439 -1.036 -4.375 1.00 90.25 71 LEU A O 1
ATOM 548 N N . TRP A 1 72 ? -1.461 -1.732 -3.545 1.00 92.44 72 TRP A N 1
ATOM 549 C CA . TRP A 1 72 ? -1.995 -2.265 -2.286 1.00 92.44 72 TRP A CA 1
ATOM 550 C C . TRP A 1 72 ? -2.666 -1.184 -1.422 1.00 92.44 72 TRP A C 1
ATOM 552 O O . TRP A 1 72 ? -3.793 -1.367 -0.959 1.00 92.44 72 TRP A O 1
ATOM 562 N N . GLU A 1 73 ? -2.035 -0.015 -1.256 1.00 90.94 73 GLU A N 1
ATOM 563 C CA . GLU A 1 73 ? -2.610 1.106 -0.495 1.00 90.94 73 GLU A CA 1
ATOM 564 C C . GLU A 1 73 ? -3.951 1.565 -1.085 1.00 90.94 73 GLU A C 1
ATOM 566 O O . GLU A 1 73 ? -4.904 1.838 -0.352 1.00 90.94 73 GLU A O 1
ATOM 571 N N . THR A 1 74 ? -4.042 1.611 -2.417 1.00 88.88 74 THR A N 1
ATOM 572 C CA . THR A 1 74 ? -5.269 1.991 -3.127 1.00 88.88 74 THR A CA 1
ATOM 573 C C . THR A 1 74 ? -6.381 0.964 -2.919 1.00 88.88 74 THR A C 1
ATOM 575 O O . THR A 1 74 ? -7.529 1.353 -2.693 1.00 88.88 74 THR A O 1
ATOM 578 N N . ALA A 1 75 ? -6.061 -0.331 -2.954 1.00 89.62 75 ALA A N 1
ATOM 579 C CA . ALA A 1 75 ? -7.029 -1.397 -2.708 1.00 89.62 75 ALA A CA 1
ATOM 580 C C . ALA A 1 75 ? -7.569 -1.359 -1.264 1.00 89.62 75 ALA A C 1
ATOM 582 O O . ALA A 1 75 ? -8.782 -1.427 -1.048 1.00 89.62 75 ALA A O 1
ATOM 583 N N . MET A 1 76 ? -6.696 -1.122 -0.281 1.00 88.06 76 MET A N 1
ATOM 584 C CA . MET A 1 76 ? -7.077 -1.006 1.132 1.00 88.06 76 MET A CA 1
ATOM 585 C C . MET A 1 76 ? -7.881 0.261 1.449 1.00 88.06 76 MET A C 1
ATOM 587 O O . MET A 1 76 ? -8.721 0.261 2.353 1.00 88.06 76 MET A O 1
ATOM 591 N N . ALA A 1 77 ? -7.677 1.345 0.695 1.00 82.12 77 ALA A N 1
ATOM 592 C CA . ALA A 1 77 ? -8.393 2.606 0.890 1.00 82.12 77 ALA A CA 1
ATOM 593 C C . ALA A 1 77 ? -9.909 2.513 0.609 1.00 82.12 77 ALA A C 1
ATOM 595 O O . ALA A 1 77 ? -10.660 3.404 1.014 1.00 82.12 77 ALA A O 1
ATOM 596 N N . GLY A 1 78 ? -10.382 1.442 -0.044 1.00 69.69 78 GLY A N 1
ATOM 597 C CA . GLY A 1 78 ? -11.805 1.206 -0.320 1.00 69.69 78 GLY A CA 1
ATOM 598 C C . GLY A 1 78 ? -12.666 0.950 0.927 1.00 69.69 78 GLY A C 1
ATOM 599 O O . GLY A 1 78 ? -13.884 1.140 0.887 1.00 69.69 78 GLY A O 1
ATOM 600 N N . GLY A 1 79 ? -12.056 0.569 2.053 1.00 65.56 79 GLY A N 1
ATOM 601 C CA . GLY A 1 79 ? -12.731 0.390 3.336 1.00 65.56 79 GLY A CA 1
ATOM 602 C C . GLY A 1 79 ? -12.684 1.667 4.168 1.00 65.56 79 GLY A C 1
ATOM 603 O O . GLY A 1 79 ? -11.721 1.900 4.892 1.00 65.56 79 GLY A O 1
ATOM 604 N N . GLY A 1 80 ? -13.722 2.505 4.090 1.00 61.22 80 GLY A N 1
ATOM 605 C CA . GLY A 1 80 ? -13.814 3.707 4.920 1.00 61.22 80 GLY A CA 1
ATOM 606 C C . GLY A 1 80 ? -13.573 3.381 6.398 1.00 61.22 80 GLY A C 1
ATOM 607 O O . GLY A 1 80 ? -14.245 2.515 6.959 1.00 61.22 80 GLY A O 1
ATOM 608 N N . ALA A 1 81 ? -12.615 4.071 7.025 1.00 67.62 81 ALA A N 1
ATOM 609 C CA . ALA A 1 81 ? -12.334 3.919 8.445 1.00 67.62 81 ALA A CA 1
ATOM 610 C C . ALA A 1 81 ? -13.601 4.264 9.241 1.00 67.62 81 ALA A C 1
ATOM 612 O O . ALA A 1 81 ? -13.963 5.432 9.398 1.00 67.62 81 ALA A O 1
ATOM 613 N N . ALA A 1 82 ? -14.311 3.239 9.710 1.00 74.06 82 ALA A N 1
ATOM 614 C CA . ALA A 1 82 ? -15.425 3.441 10.614 1.00 74.06 82 ALA A CA 1
ATOM 615 C C . ALA A 1 82 ? -14.889 4.110 11.881 1.00 74.06 82 ALA A C 1
ATOM 617 O O . ALA A 1 82 ? -13.803 3.771 12.359 1.00 74.06 82 ALA A O 1
ATOM 618 N N . ALA A 1 83 ? -15.653 5.056 12.431 1.00 78.19 83 ALA A N 1
ATOM 619 C CA . ALA A 1 83 ? -15.344 5.604 13.740 1.00 78.19 83 ALA A CA 1
ATOM 620 C C . ALA A 1 83 ? -15.212 4.434 14.720 1.00 78.19 83 ALA A C 1
ATOM 622 O O . ALA A 1 83 ? -16.187 3.728 14.981 1.00 78.19 83 ALA A O 1
ATOM 623 N N . VAL A 1 84 ? -13.995 4.201 15.211 1.00 75.69 84 VAL A N 1
ATOM 624 C CA . VAL A 1 84 ? -13.733 3.180 16.220 1.00 75.69 84 VAL A CA 1
ATOM 625 C C . VAL A 1 84 ? -14.439 3.657 17.488 1.00 75.69 84 VAL A C 1
ATOM 627 O O . VAL A 1 84 ? -14.072 4.722 17.996 1.00 75.69 84 VAL A O 1
ATOM 630 N N . PRO A 1 85 ? -15.471 2.946 17.984 1.00 78.25 85 PRO A N 1
ATOM 631 C CA . PRO A 1 85 ? -16.147 3.340 19.211 1.00 78.25 85 PRO A CA 1
ATOM 632 C C . PRO A 1 85 ? -15.114 3.478 20.327 1.00 78.25 85 PRO A C 1
ATOM 634 O O . PRO A 1 85 ? -14.225 2.630 20.443 1.00 78.25 85 PRO A O 1
ATOM 637 N N . GLU A 1 86 ? -15.208 4.547 21.122 1.00 82.50 86 GLU A N 1
ATOM 638 C CA . GLU A 1 86 ? -14.255 4.780 22.207 1.00 82.50 86 GLU A CA 1
ATOM 639 C C . GLU A 1 86 ? -14.105 3.515 23.073 1.00 82.50 86 GLU A C 1
ATOM 641 O O . GLU A 1 86 ? -15.112 2.864 23.387 1.00 82.50 86 GLU A O 1
ATOM 646 N N . PRO A 1 87 ? -12.877 3.142 23.483 1.00 82.81 87 PRO A N 1
ATOM 647 C CA . PRO A 1 87 ? -12.673 1.981 24.335 1.00 82.81 87 PRO A CA 1
ATOM 648 C C . PRO A 1 87 ? -13.547 2.071 25.596 1.00 82.81 87 PRO A C 1
ATOM 650 O O . PRO A 1 87 ? -13.427 3.013 26.380 1.00 82.81 87 PRO A O 1
ATOM 653 N N . ALA A 1 88 ? -14.392 1.061 25.844 1.00 88.50 88 ALA A N 1
ATOM 654 C CA . ALA A 1 88 ? -15.307 1.001 26.997 1.00 88.50 88 ALA A CA 1
ATOM 655 C C . ALA A 1 88 ? -14.597 0.910 28.371 1.00 88.50 88 ALA A C 1
ATOM 657 O O . ALA A 1 88 ? -15.226 0.654 29.399 1.00 88.50 88 ALA A O 1
ATOM 658 N N . THR A 1 89 ? -13.283 1.124 28.409 1.00 88.88 89 THR A N 1
ATOM 659 C CA . THR A 1 89 ? -12.395 1.020 29.565 1.00 88.88 89 THR A CA 1
ATOM 660 C C . THR A 1 89 ? -12.858 1.898 30.724 1.00 88.88 89 THR A C 1
ATOM 662 O O . THR A 1 89 ? -12.888 1.435 31.862 1.00 88.88 89 THR A O 1
ATOM 665 N N . VAL A 1 90 ? -13.283 3.139 30.449 1.00 88.94 90 VAL A N 1
ATOM 666 C CA . VAL A 1 90 ? -13.794 4.058 31.485 1.00 88.94 90 VAL A CA 1
ATOM 667 C C . VAL A 1 90 ? -15.123 3.556 32.055 1.00 88.94 90 VAL A C 1
ATOM 669 O O . VAL A 1 90 ? -15.312 3.569 33.271 1.00 88.94 90 VAL A O 1
ATOM 672 N N . GLY A 1 91 ? -16.016 3.050 31.199 1.00 91.00 91 GLY A N 1
ATOM 673 C CA . GLY A 1 91 ? -17.299 2.481 31.619 1.00 91.00 91 GLY A CA 1
ATOM 674 C C . GLY A 1 91 ? -17.131 1.233 32.488 1.00 91.00 91 GLY A C 1
ATOM 675 O O . GLY A 1 91 ? -17.739 1.131 33.555 1.00 91.00 91 GLY A O 1
ATOM 676 N N . LEU A 1 92 ? -16.250 0.314 32.083 1.00 91.44 92 LEU A N 1
ATOM 677 C CA . LEU A 1 92 ? -15.934 -0.898 32.845 1.00 91.44 92 LEU A CA 1
ATOM 678 C C . LEU A 1 92 ? -15.246 -0.578 34.176 1.00 91.44 92 LEU A C 1
ATOM 680 O O . LEU A 1 92 ? -15.592 -1.168 35.200 1.00 91.44 92 LEU A O 1
ATOM 684 N N . LEU A 1 93 ? -14.320 0.384 34.191 1.00 94.50 93 LEU A N 1
ATOM 685 C CA . LEU A 1 93 ? -13.661 0.834 35.416 1.00 94.50 93 LEU A CA 1
ATOM 686 C C . LEU A 1 93 ? -14.665 1.463 36.391 1.00 94.50 93 LEU A C 1
ATOM 688 O O . LEU A 1 93 ? -14.659 1.132 37.577 1.00 94.50 93 LEU A O 1
ATOM 692 N N . ALA A 1 94 ? -15.565 2.320 35.902 1.00 94.81 94 ALA A N 1
ATOM 693 C CA . ALA A 1 94 ? -16.614 2.927 36.718 1.00 94.81 94 ALA A CA 1
ATOM 694 C C . ALA A 1 94 ? -17.568 1.872 37.303 1.00 94.81 94 ALA A C 1
ATOM 696 O O . ALA A 1 94 ? -17.870 1.907 38.499 1.00 94.81 94 ALA A O 1
ATOM 697 N N . ALA A 1 95 ? -17.989 0.895 36.495 1.00 95.12 95 ALA A N 1
ATOM 698 C CA . ALA A 1 95 ? -18.830 -0.212 36.946 1.00 95.12 95 ALA A CA 1
ATOM 699 C C . ALA A 1 95 ? -18.127 -1.077 38.007 1.00 95.12 95 ALA A C 1
ATOM 701 O O . ALA A 1 95 ? -18.732 -1.420 39.026 1.00 95.12 95 ALA A O 1
ATOM 702 N N . ALA A 1 96 ? -16.839 -1.378 37.820 1.00 96.00 96 ALA A N 1
ATOM 703 C CA . ALA A 1 96 ? -16.040 -2.132 38.782 1.00 96.00 96 ALA A CA 1
ATOM 704 C C . ALA A 1 96 ? -15.893 -1.385 40.119 1.00 96.00 96 ALA A C 1
ATOM 706 O O . ALA A 1 96 ? -16.101 -1.970 41.184 1.00 96.00 96 ALA A O 1
ATOM 707 N N . LEU A 1 97 ? -15.603 -0.081 40.084 1.00 96.81 97 LEU A N 1
ATOM 708 C CA . LEU A 1 97 ? -15.505 0.753 41.285 1.00 96.81 97 LEU A CA 1
ATOM 709 C C . LEU A 1 97 ? -16.844 0.843 42.029 1.00 96.81 97 LEU A C 1
ATOM 711 O O . LEU A 1 97 ? -16.875 0.707 43.256 1.00 96.81 97 LEU A O 1
ATOM 715 N N . ALA A 1 98 ? -17.954 1.004 41.303 1.00 95.88 98 ALA A N 1
ATOM 716 C CA . ALA A 1 98 ? -19.297 1.006 41.879 1.00 95.88 98 ALA A CA 1
ATOM 717 C C . ALA A 1 98 ? -19.644 -0.346 42.529 1.00 95.88 98 ALA A C 1
ATOM 719 O O . ALA A 1 98 ? -20.144 -0.379 43.657 1.00 95.88 98 ALA A O 1
ATOM 720 N N . GLY A 1 99 ? -19.317 -1.461 41.867 1.00 95.69 99 GLY A N 1
ATOM 721 C CA . GLY A 1 99 ? -19.486 -2.814 42.401 1.00 95.69 99 GLY A CA 1
ATOM 722 C C . GLY A 1 99 ? -18.678 -3.049 43.681 1.00 95.69 99 GLY A C 1
ATOM 723 O O . GLY A 1 99 ? -19.224 -3.514 44.684 1.00 95.69 99 GLY A O 1
ATOM 724 N N . CYS A 1 100 ? -17.404 -2.648 43.696 1.00 95.31 100 CYS A N 1
ATOM 725 C CA . CYS A 1 100 ? -16.537 -2.719 44.875 1.00 95.31 100 CYS A CA 1
ATOM 726 C C . CYS A 1 100 ? -17.068 -1.871 46.041 1.00 95.31 100 CYS A C 1
ATOM 728 O O . CYS A 1 100 ? -17.093 -2.331 47.186 1.00 95.31 100 CYS A O 1
ATOM 730 N N . ALA A 1 101 ? -17.539 -0.652 45.767 1.00 94.56 101 ALA A N 1
ATOM 731 C CA . ALA A 1 101 ? -18.124 0.222 46.781 1.00 94.56 101 ALA A CA 1
ATOM 732 C C . ALA A 1 101 ? -19.421 -0.363 47.370 1.00 94.56 101 ALA A C 1
ATOM 734 O O . ALA A 1 101 ? -19.609 -0.348 48.591 1.00 94.56 101 ALA A O 1
ATOM 735 N N . ALA A 1 102 ? -20.292 -0.929 46.529 1.00 93.19 102 ALA A N 1
ATOM 736 C CA . ALA A 1 102 ? -21.528 -1.578 46.961 1.00 93.19 102 ALA A CA 1
ATOM 737 C C . ALA A 1 102 ? -21.257 -2.841 47.798 1.00 93.19 102 ALA A C 1
ATOM 739 O O . ALA A 1 102 ? -21.875 -3.029 48.847 1.00 93.19 102 ALA A O 1
ATOM 740 N N . ALA A 1 103 ? -20.299 -3.677 47.385 1.00 91.88 103 ALA A N 1
ATOM 741 C CA . ALA A 1 103 ? -19.895 -4.871 48.126 1.00 91.88 103 ALA A CA 1
ATOM 742 C C . ALA A 1 103 ? -19.284 -4.527 49.494 1.00 91.88 103 ALA A C 1
ATOM 744 O O . ALA A 1 103 ? -19.561 -5.203 50.485 1.00 91.88 103 ALA A O 1
ATOM 745 N N . ARG A 1 104 ? -18.499 -3.444 49.573 1.00 91.56 104 ARG A N 1
ATOM 746 C CA . ARG A 1 104 ? -17.897 -2.976 50.827 1.00 91.56 104 ARG A CA 1
ATOM 747 C C . ARG A 1 104 ? -18.950 -2.493 51.826 1.00 91.56 104 ARG A C 1
ATOM 749 O O . ARG A 1 104 ? -18.855 -2.849 52.993 1.00 91.56 104 ARG A O 1
ATOM 756 N N . ARG A 1 105 ? -19.985 -1.769 51.380 1.00 89.56 105 ARG A N 1
ATOM 757 C CA . ARG A 1 105 ? -21.089 -1.321 52.256 1.00 89.56 105 ARG A CA 1
ATOM 758 C C . ARG A 1 105 ? -21.887 -2.482 52.854 1.00 89.56 105 ARG A C 1
ATOM 760 O O . ARG A 1 105 ? -22.240 -2.419 54.023 1.00 89.56 105 ARG A O 1
ATOM 767 N N . ARG A 1 106 ? -22.126 -3.550 52.085 1.00 86.31 106 ARG A N 1
ATOM 768 C CA . ARG A 1 106 ? -22.869 -4.737 52.556 1.00 86.31 106 ARG A CA 1
ATOM 769 C C . ARG A 1 106 ? -22.124 -5.565 53.605 1.00 86.31 106 ARG A C 1
ATOM 771 O O . ARG A 1 106 ? -22.762 -6.331 54.305 1.00 86.31 106 ARG A O 1
ATOM 778 N N . ARG A 1 107 ? -20.795 -5.448 53.687 1.00 78.44 107 ARG A N 1
ATOM 779 C CA . ARG A 1 107 ? -19.966 -6.157 54.679 1.00 78.44 107 ARG A CA 1
ATOM 780 C C . ARG A 1 107 ? -19.818 -5.407 56.005 1.00 78.44 107 ARG A C 1
ATOM 782 O O . ARG A 1 107 ? -19.249 -5.956 56.938 1.00 78.44 107 ARG A O 1
ATOM 789 N N . SER A 1 108 ? -20.227 -4.140 56.056 1.00 71.38 108 SER A N 1
ATOM 790 C CA . SER A 1 108 ? -20.105 -3.277 57.241 1.00 71.38 108 SER A CA 1
ATOM 791 C C . SER A 1 108 ? -21.409 -3.147 58.038 1.00 71.38 108 SER A C 1
ATOM 793 O O . SER A 1 108 ? -21.431 -2.417 59.024 1.00 71.38 108 SER A O 1
ATOM 795 N N . MET A 1 109 ? -22.473 -3.819 57.594 1.00 56.94 109 MET A N 1
ATOM 796 C CA . MET A 1 109 ? -23.733 -4.034 58.312 1.00 56.94 109 MET A CA 1
ATOM 797 C C . MET A 1 109 ? -23.787 -5.489 58.764 1.00 56.94 109 MET A C 1
ATOM 799 O O . MET A 1 109 ? -24.354 -5.727 59.848 1.00 56.94 109 MET A O 1
#

Foldseek 3Di:
DDDDPDPDDDPDDDDDDDDDPDDDDPCVRVDVAQPPDALCQVPPPDQDVVSVVCQVCLSGPGGVDPSSVVRSVVRVVVDPPDDDPPPCVVVVVVVVVVVVVVVVVVVVD

Sequence (109 aa):
MFGLNVTDWSNAFIDEVRISDTVLTPDQFLFVTAPGGDADFDNDQDVDGNDFLVWQRGQSPNSLSAGDLALWETAMAGGGAAAVPEPATVGLLAAALAGCAAARRRRSM